Protein AF-A0A522FHE1-F1 (afdb_monomer_lite)

Foldseek 3Di:
DAQAADPVGGHPVLVVLVVVLVVLVVVLVVLVVCLVVDDPPSSVVSVVVSVVSVVVSVVSVVVSVVRVVVGD

pLDDT: mean 95.22, std 5.08, range [62.19, 98.38]

Radius of gyration: 16.05 Å; chains: 1; bounding box: 32×21×46 Å

Secondary structure (DSSP, 8-state):
--SS-BTTB--HHHHHHHHHHHHHHHHHHHHHHHGGGSPTTHHHHHHHHHHHHHHHHHHHHHHHHHHHHH--

Structure (mmCIF, N/CA/C/O backbone):
data_AF-A0A522FHE1-F1
#
_entry.id   AF-A0A522FHE1-F1
#
loop_
_atom_site.group_PDB
_atom_site.id
_atom_site.type_symbol
_atom_site.label_atom_id
_atom_site.label_alt_id
_atom_site.label_comp_id
_atom_site.label_asym_id
_atom_site.label_entity_id
_atom_site.label_seq_id
_atom_site.pdbx_PDB_ins_code
_atom_site.Cartn_x
_atom_site.Cartn_y
_atom_site.Cartn_z
_atom_site.occupancy
_atom_site.B_iso_or_equiv
_atom_site.auth_seq_id
_atom_site.auth_comp_id
_atom_site.auth_asym_id
_atom_site.auth_atom_id
_atom_site.pdbx_PDB_model_num
ATOM 1 N N . MET A 1 1 ? 18.020 -14.240 -12.141 1.00 62.19 1 MET A N 1
ATOM 2 C CA . MET A 1 1 ? 16.749 -13.511 -12.374 1.00 62.19 1 MET A CA 1
ATOM 3 C C . MET A 1 1 ? 17.060 -12.208 -13.094 1.00 62.19 1 MET A C 1
ATOM 5 O O . MET A 1 1 ? 18.041 -11.574 -12.731 1.00 62.19 1 MET A O 1
ATOM 9 N N . MET A 1 2 ? 16.272 -11.814 -14.098 1.00 86.25 2 MET A N 1
ATOM 10 C CA . MET A 1 2 ? 16.448 -10.521 -14.775 1.00 86.25 2 MET A CA 1
ATOM 11 C C . MET A 1 2 ? 15.803 -9.405 -13.951 1.00 86.25 2 MET A C 1
ATOM 13 O O . MET A 1 2 ? 14.660 -9.552 -13.524 1.00 86.25 2 MET A O 1
ATOM 17 N N . LEU A 1 3 ? 16.525 -8.304 -13.724 1.00 88.12 3 LEU A N 1
ATOM 18 C CA . LEU A 1 3 ? 16.013 -7.155 -12.962 1.00 88.12 3 LEU A CA 1
ATOM 19 C C . LEU A 1 3 ? 14.889 -6.425 -13.714 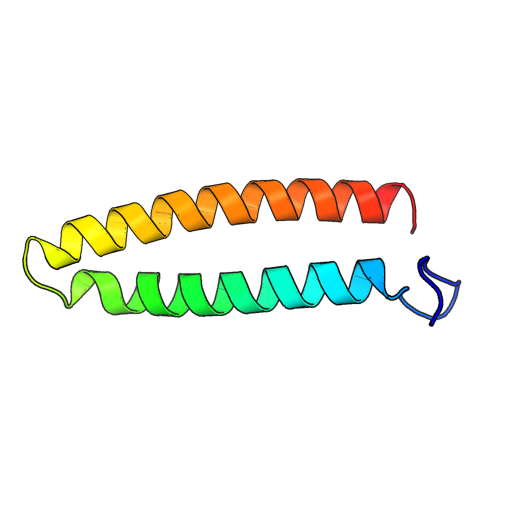1.00 88.12 3 LEU A C 1
ATOM 21 O O . LEU A 1 3 ? 13.876 -6.053 -13.123 1.00 88.12 3 LEU A O 1
ATOM 25 N N . LYS A 1 4 ? 15.077 -6.256 -15.027 1.00 91.56 4 LYS A N 1
ATOM 26 C CA . LYS A 1 4 ? 14.177 -5.565 -15.958 1.00 91.56 4 LYS A CA 1
ATOM 27 C C . LYS A 1 4 ? 13.231 -6.535 -16.662 1.00 91.56 4 LYS A C 1
ATOM 29 O O . LYS A 1 4 ? 13.431 -7.749 -16.618 1.00 91.56 4 LYS A O 1
ATOM 34 N N . ASN A 1 5 ? 12.192 -5.987 -17.282 1.00 91.69 5 ASN A N 1
ATOM 35 C CA . ASN A 1 5 ? 11.249 -6.776 -18.061 1.00 91.69 5 ASN A CA 1
ATOM 36 C C . ASN A 1 5 ? 11.907 -7.241 -19.363 1.00 91.69 5 ASN A C 1
ATOM 38 O O . ASN A 1 5 ? 12.918 -6.705 -19.816 1.00 91.69 5 ASN A O 1
ATOM 42 N N . THR A 1 6 ? 11.298 -8.254 -19.957 1.00 90.06 6 THR A N 1
ATOM 43 C CA . THR A 1 6 ? 11.568 -8.726 -21.315 1.00 90.06 6 THR A CA 1
ATOM 44 C C . THR A 1 6 ? 10.270 -8.668 -22.108 1.00 90.06 6 THR A C 1
ATOM 46 O O . THR A 1 6 ? 9.200 -8.525 -21.519 1.00 90.06 6 THR A O 1
ATOM 49 N N . ALA A 1 7 ? 10.335 -8.885 -23.422 1.00 88.88 7 ALA A N 1
ATOM 50 C CA . ALA A 1 7 ? 9.148 -8.923 -24.279 1.00 88.88 7 ALA A CA 1
ATOM 51 C C . ALA A 1 7 ? 8.082 -9.950 -23.839 1.00 88.88 7 ALA A C 1
ATOM 53 O O . ALA A 1 7 ? 6.918 -9.810 -24.197 1.00 88.88 7 ALA A O 1
ATOM 54 N N . ILE A 1 8 ? 8.469 -10.976 -23.072 1.00 91.31 8 ILE A N 1
ATOM 55 C CA . ILE A 1 8 ? 7.592 -12.095 -22.696 1.00 91.31 8 ILE A CA 1
ATOM 56 C C . ILE A 1 8 ? 7.454 -12.302 -21.181 1.00 91.31 8 ILE A C 1
ATOM 58 O O . ILE A 1 8 ? 6.734 -13.200 -20.752 1.00 91.31 8 ILE A O 1
ATOM 62 N N . SER A 1 9 ? 8.154 -11.529 -20.340 1.00 92.44 9 SER A N 1
ATOM 63 C CA . SER A 1 9 ? 8.099 -11.731 -18.886 1.00 92.44 9 SER A CA 1
ATOM 64 C C . SER A 1 9 ? 8.480 -10.501 -18.060 1.00 92.44 9 SER A C 1
ATOM 66 O O . SER A 1 9 ? 9.357 -9.719 -18.434 1.00 92.44 9 SER A O 1
ATOM 68 N N . TYR A 1 10 ? 7.854 -10.374 -16.884 1.00 93.25 10 TYR A N 1
ATOM 69 C CA . TYR A 1 10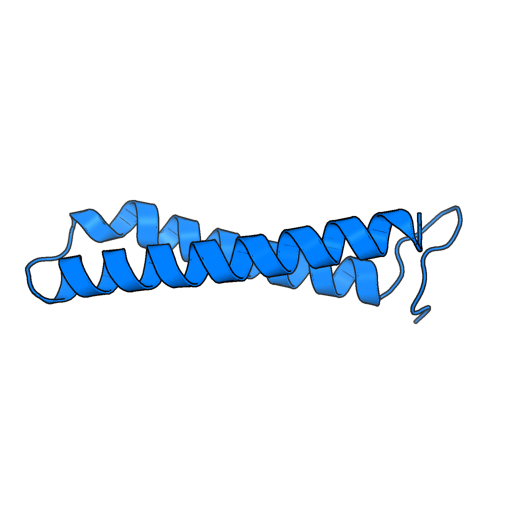 ? 8.187 -9.353 -15.891 1.00 93.25 10 TYR A CA 1
ATOM 70 C C . TYR A 1 10 ? 9.517 -9.641 -15.184 1.00 93.25 10 TYR A C 1
ATOM 72 O O . TYR A 1 10 ? 9.761 -10.761 -14.719 1.00 93.25 10 TYR A O 1
ATOM 80 N N . GLY A 1 11 ? 10.325 -8.591 -15.031 1.00 94.31 11 GLY A N 1
ATOM 81 C CA . GLY A 1 11 ? 11.553 -8.612 -14.242 1.00 94.31 11 GLY A CA 1
ATOM 82 C C . GLY A 1 11 ? 11.294 -8.775 -12.744 1.00 94.31 11 GLY A C 1
ATOM 83 O O . GLY A 1 11 ? 10.174 -8.584 -12.256 1.00 94.31 11 GLY A O 1
ATOM 84 N N . SER A 1 12 ? 12.339 -9.112 -11.989 1.00 94.75 12 SER A N 1
ATOM 85 C CA . SER A 1 12 ? 12.248 -9.314 -10.540 1.00 94.75 12 SER A CA 1
ATOM 86 C C . SER A 1 12 ? 11.807 -8.053 -9.798 1.00 94.75 12 SER A C 1
ATOM 88 O O . SER A 1 12 ? 11.047 -8.175 -8.843 1.00 94.75 12 SER A O 1
ATOM 90 N N . VAL A 1 13 ? 12.188 -6.855 -10.262 1.00 94.19 13 VAL A N 1
ATOM 91 C CA . VAL A 1 13 ? 11.747 -5.581 -9.660 1.00 94.19 13 VAL A CA 1
ATOM 92 C C . VAL A 1 13 ? 10.236 -5.399 -9.817 1.00 94.19 13 VAL A C 1
ATOM 94 O O . VAL A 1 13 ? 9.539 -5.112 -8.848 1.00 94.19 13 VAL A O 1
ATOM 97 N N . SER A 1 14 ? 9.701 -5.647 -11.016 1.00 94.94 14 SER A N 1
ATOM 98 C CA . SER A 1 14 ? 8.263 -5.541 -11.297 1.00 94.94 14 SER A CA 1
ATOM 99 C C . SER A 1 14 ? 7.442 -6.528 -10.457 1.00 94.94 14 SER A C 1
ATOM 101 O O . SER A 1 14 ? 6.393 -6.163 -9.924 1.00 94.94 14 SER A O 1
ATOM 103 N N . LYS A 1 15 ? 7.932 -7.767 -10.301 1.00 96.06 15 LYS A N 1
ATOM 104 C CA . LYS A 1 15 ? 7.304 -8.791 -9.447 1.00 96.06 15 LYS A CA 1
ATOM 105 C C . LYS A 1 15 ? 7.357 -8.404 -7.970 1.00 96.06 15 LYS A C 1
ATOM 107 O O . LYS A 1 15 ? 6.345 -8.505 -7.288 1.00 96.06 15 LYS A O 1
ATOM 112 N N . PHE A 1 16 ? 8.506 -7.933 -7.491 1.00 96.62 16 PHE A N 1
ATOM 113 C CA . PHE A 1 16 ? 8.690 -7.497 -6.108 1.00 96.62 16 PHE A CA 1
ATOM 114 C C . PHE A 1 16 ? 7.746 -6.347 -5.740 1.00 96.62 16 PHE A C 1
ATOM 116 O O . PHE A 1 16 ? 7.004 -6.452 -4.766 1.00 96.62 16 PHE A O 1
ATOM 123 N N . LEU A 1 17 ? 7.694 -5.297 -6.569 1.00 96.19 17 LEU A N 1
ATOM 124 C CA . LEU A 1 17 ? 6.778 -4.171 -6.366 1.00 96.19 17 LEU A CA 1
ATOM 125 C C . LEU A 1 17 ? 5.313 -4.610 -6.380 1.00 96.19 17 LEU A C 1
ATOM 127 O O . LEU A 1 17 ? 4.518 -4.117 -5.587 1.00 96.19 17 LEU A O 1
ATOM 131 N N . HIS A 1 18 ? 4.946 -5.541 -7.264 1.00 96.06 18 HIS A N 1
ATOM 132 C CA . HIS A 1 18 ? 3.589 -6.078 -7.297 1.00 96.06 18 HIS A CA 1
ATOM 133 C C . HIS A 1 18 ? 3.219 -6.803 -5.997 1.00 96.06 18 HIS A C 1
ATOM 135 O O . HIS A 1 18 ? 2.160 -6.528 -5.440 1.00 96.06 18 HIS A O 1
ATOM 141 N N . TRP A 1 19 ? 4.087 -7.686 -5.500 1.00 98.06 19 TRP A N 1
ATOM 142 C CA . TRP A 1 19 ? 3.799 -8.465 -4.296 1.00 98.06 19 TRP A CA 1
ATOM 143 C C . TRP A 1 19 ? 3.790 -7.624 -3.019 1.00 98.06 19 TRP A C 1
ATOM 145 O O . TRP A 1 19 ? 2.949 -7.869 -2.159 1.00 98.06 19 TRP A O 1
ATOM 155 N N . ILE A 1 20 ? 4.645 -6.600 -2.909 1.00 97.81 20 ILE A N 1
ATOM 156 C CA . ILE A 1 20 ? 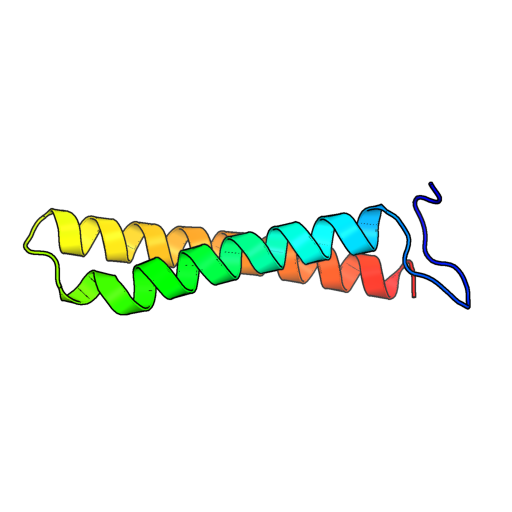4.574 -5.643 -1.792 1.00 97.81 20 ILE A CA 1
ATOM 157 C C . ILE A 1 20 ? 3.233 -4.915 -1.792 1.00 97.81 20 ILE A C 1
ATOM 159 O O . ILE A 1 20 ? 2.561 -4.878 -0.766 1.00 97.81 20 ILE A O 1
ATOM 163 N N . VAL A 1 21 ? 2.825 -4.369 -2.942 1.00 98.12 21 VAL A N 1
ATOM 164 C CA . VAL A 1 21 ? 1.531 -3.687 -3.077 1.00 98.12 21 VAL A CA 1
ATOM 165 C C . VAL A 1 21 ? 0.392 -4.628 -2.696 1.00 98.12 21 VAL A C 1
ATOM 167 O O . VAL A 1 21 ? -0.468 -4.246 -1.912 1.00 98.12 21 VAL A O 1
ATOM 170 N N . ALA A 1 22 ? 0.401 -5.863 -3.208 1.00 98.25 22 ALA A N 1
ATOM 171 C CA . ALA A 1 22 ? -0.633 -6.847 -2.905 1.00 98.25 22 ALA A CA 1
ATOM 172 C C . ALA A 1 22 ? -0.721 -7.139 -1.399 1.00 98.25 22 ALA A C 1
ATOM 174 O O . ALA A 1 22 ? -1.814 -7.137 -0.840 1.00 98.25 22 ALA A O 1
ATOM 175 N N . LEU A 1 23 ? 0.420 -7.330 -0.733 1.00 98.25 23 LEU A N 1
ATOM 176 C CA . LEU A 1 23 ? 0.475 -7.585 0.704 1.00 98.25 23 LEU A CA 1
ATOM 177 C C . LEU A 1 23 ? -0.057 -6.393 1.511 1.00 98.25 23 LEU A C 1
ATOM 179 O O . LEU A 1 23 ? -0.905 -6.585 2.378 1.00 98.25 23 LEU A O 1
ATOM 183 N N . ILE A 1 24 ? 0.371 -5.167 1.194 1.00 97.69 24 ILE A N 1
ATOM 184 C CA . ILE A 1 24 ? -0.114 -3.956 1.877 1.00 97.69 24 ILE A CA 1
ATOM 185 C C . ILE A 1 24 ? -1.620 -3.776 1.663 1.00 97.6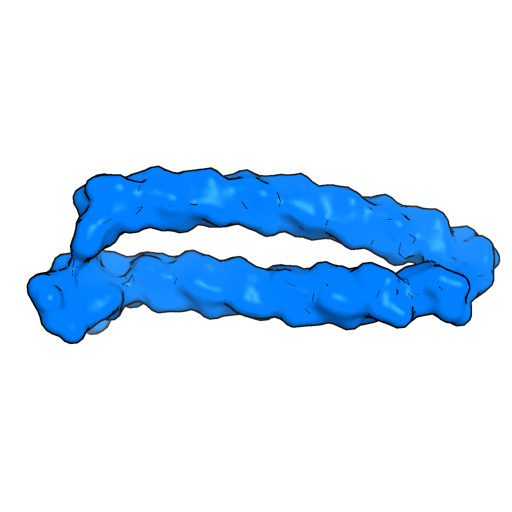9 24 ILE A C 1
ATOM 187 O O . ILE A 1 24 ? -2.332 -3.469 2.612 1.00 97.69 24 ILE A O 1
ATOM 191 N N . VAL A 1 25 ? -2.128 -4.013 0.449 1.00 98.31 25 VAL A N 1
ATOM 192 C CA . VAL A 1 25 ? -3.569 -3.949 0.158 1.00 98.31 25 VAL A CA 1
ATOM 193 C C . VAL A 1 25 ? -4.347 -4.969 0.989 1.00 98.31 25 VAL A C 1
ATOM 195 O O . VAL A 1 25 ? -5.384 -4.622 1.540 1.00 98.31 25 VAL A O 1
ATOM 198 N N . VAL A 1 26 ? -3.853 -6.203 1.134 1.00 98.38 26 VAL A N 1
ATOM 199 C CA . VAL A 1 26 ? -4.502 -7.209 1.992 1.00 98.38 26 VAL A CA 1
ATOM 200 C C . VAL A 1 26 ? -4.566 -6.732 3.446 1.00 98.38 26 VAL A C 1
ATOM 202 O O . VAL A 1 26 ? -5.633 -6.803 4.051 1.00 98.38 26 VAL A O 1
ATOM 205 N N . PHE A 1 27 ? -3.477 -6.182 3.994 1.00 97.00 27 PHE A N 1
ATOM 206 C CA . PHE A 1 27 ? -3.490 -5.592 5.340 1.00 97.00 27 PHE A CA 1
ATOM 207 C C . PHE A 1 27 ? -4.458 -4.406 5.454 1.00 97.00 27 PHE A C 1
ATOM 209 O O . PHE A 1 27 ? -5.225 -4.338 6.411 1.00 97.00 27 PHE A O 1
ATOM 216 N N . MET A 1 28 ? -4.479 -3.513 4.462 1.00 97.81 28 MET A N 1
ATOM 217 C CA . MET A 1 28 ? -5.406 -2.379 4.406 1.00 97.81 28 MET A CA 1
ATOM 218 C C . MET A 1 28 ? -6.868 -2.825 4.407 1.00 97.81 28 MET A C 1
ATOM 220 O O . MET A 1 28 ? -7.677 -2.229 5.112 1.00 97.81 28 MET A O 1
ATOM 224 N N . LEU A 1 29 ? -7.206 -3.879 3.656 1.00 98.12 29 LEU A N 1
ATOM 225 C CA . LEU A 1 29 ? -8.554 -4.447 3.639 1.00 98.12 29 LEU A CA 1
ATOM 226 C C . LEU A 1 29 ? -8.918 -5.054 4.995 1.00 98.12 29 LEU A C 1
ATOM 228 O O . LEU A 1 29 ? -10.012 -4.802 5.490 1.00 98.12 29 LEU A O 1
ATOM 232 N N . LEU A 1 30 ? -8.007 -5.807 5.621 1.00 97.69 30 LEU A N 1
ATOM 233 C CA . LEU A 1 30 ? -8.241 -6.366 6.955 1.00 97.69 30 LEU A CA 1
ATOM 234 C C . LEU A 1 30 ? -8.523 -5.263 7.979 1.00 97.69 30 LEU A C 1
ATOM 236 O O . LEU A 1 30 ? -9.507 -5.358 8.706 1.00 97.69 30 LEU A O 1
ATOM 240 N N . ILE A 1 31 ? -7.709 -4.205 8.006 1.00 97.31 31 ILE A N 1
ATOM 241 C CA . ILE A 1 31 ? -7.920 -3.068 8.912 1.00 97.31 31 ILE A CA 1
ATOM 242 C C . ILE A 1 31 ? -9.240 -2.370 8.570 1.00 97.31 31 ILE A C 1
ATOM 244 O O . ILE A 1 31 ? -10.090 -2.229 9.440 1.00 97.31 31 ILE A O 1
ATOM 248 N N . GLY A 1 32 ? -9.463 -2.008 7.305 1.00 96.94 32 GLY A N 1
ATOM 249 C CA . GLY A 1 32 ? -10.652 -1.264 6.880 1.00 96.94 32 GLY A CA 1
ATOM 250 C C . GLY A 1 32 ? -11.971 -1.990 7.164 1.00 96.94 32 GLY A C 1
ATOM 251 O O . GLY A 1 32 ? -12.943 -1.354 7.556 1.00 96.94 32 GLY A O 1
ATOM 252 N N . PHE A 1 33 ? -12.006 -3.321 7.035 1.00 97.88 33 PHE A N 1
ATOM 253 C CA . PHE A 1 33 ? -13.204 -4.112 7.339 1.00 97.88 33 PHE A CA 1
ATOM 254 C C . PHE A 1 33 ? -13.402 -4.410 8.829 1.00 97.88 33 PHE A C 1
ATOM 256 O O . PHE A 1 33 ? -14.507 -4.775 9.222 1.00 97.88 33 PHE A O 1
ATOM 263 N N . THR A 1 34 ? -12.362 -4.294 9.659 1.00 96.88 34 THR A N 1
ATOM 264 C CA . THR A 1 34 ? -12.443 -4.632 11.092 1.00 96.88 34 THR A CA 1
ATOM 265 C C . THR A 1 34 ? -12.421 -3.413 12.011 1.00 96.88 34 THR A C 1
ATOM 267 O O . THR A 1 34 ? -12.896 -3.511 13.139 1.00 96.88 34 THR A O 1
ATOM 270 N N . MET A 1 35 ? -11.929 -2.258 11.548 1.00 95.81 35 MET A N 1
ATOM 271 C CA . MET A 1 35 ? -11.660 -1.077 12.380 1.00 95.81 35 MET A CA 1
ATOM 272 C C . MET A 1 35 ? -12.890 -0.534 13.119 1.00 95.81 35 MET A C 1
ATOM 274 O O . MET A 1 35 ? -12.760 0.003 14.214 1.00 95.81 35 MET A O 1
ATOM 278 N N . GLU A 1 36 ? -14.092 -0.691 12.561 1.00 95.69 36 GLU A N 1
ATOM 279 C CA . GLU A 1 36 ? -15.330 -0.248 13.213 1.00 95.69 36 GLU A CA 1
ATOM 280 C C . GLU A 1 36 ? -15.735 -1.107 14.415 1.00 95.69 36 GLU A C 1
ATOM 282 O O . GLU A 1 36 ? -16.481 -0.622 15.266 1.00 95.69 36 GLU A O 1
ATOM 287 N N . GLY A 1 37 ? -15.239 -2.346 14.492 1.00 96.50 37 GLY A N 1
ATOM 288 C CA . GLY A 1 37 ? -15.563 -3.308 15.545 1.00 96.50 37 GLY A CA 1
ATOM 289 C C . GLY A 1 37 ? -14.750 -3.150 16.830 1.00 96.50 37 GLY A C 1
ATOM 290 O O . GLY A 1 37 ? -14.955 -3.924 17.761 1.00 96.50 37 GLY A O 1
ATOM 291 N N . PHE A 1 38 ? -13.824 -2.190 16.888 1.00 96.25 38 PHE A N 1
ATOM 292 C CA . PHE A 1 38 ? -13.044 -1.896 18.089 1.00 96.25 38 PHE A CA 1
ATOM 293 C C . PHE A 1 38 ? -13.659 -0.747 18.893 1.00 96.25 38 PHE A C 1
ATOM 295 O O . PHE A 1 38 ? -14.246 0.177 18.328 1.00 96.25 38 PHE A O 1
ATOM 302 N N . ASP A 1 39 ? -13.452 -0.778 20.208 1.00 97.81 39 ASP A N 1
ATOM 303 C CA . ASP A 1 39 ? -13.757 0.335 21.106 1.00 97.81 39 ASP A CA 1
ATOM 304 C C . ASP A 1 39 ? -12.594 1.340 21.171 1.00 97.81 39 ASP A C 1
ATOM 306 O O . ASP A 1 39 ? -11.45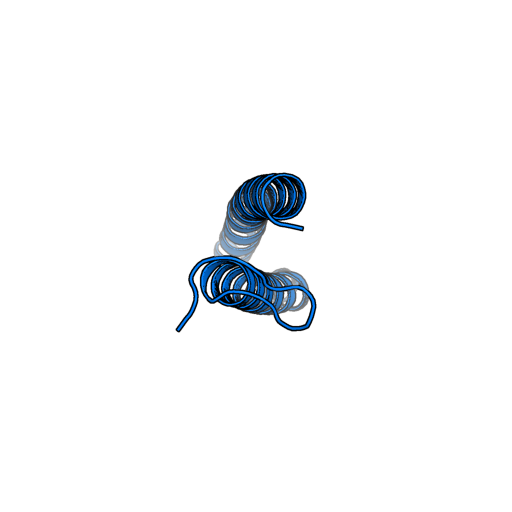5 1.062 20.771 1.00 97.81 39 ASP A O 1
ATOM 310 N N . GLU A 1 40 ? -12.865 2.533 21.699 1.00 95.75 40 GLU A N 1
ATOM 311 C CA . GLU A 1 40 ? -11.815 3.521 21.951 1.00 95.75 40 GLU A CA 1
ATOM 312 C C . GLU A 1 40 ? -10.867 3.068 23.077 1.00 95.75 40 GLU A C 1
ATOM 314 O O . GLU A 1 40 ? -11.314 2.455 24.050 1.00 95.75 40 GLU A O 1
ATOM 319 N N . PRO A 1 41 ? -9.554 3.370 22.990 1.00 94.69 41 PRO A N 1
ATOM 320 C CA . PRO A 1 41 ? -8.876 4.199 21.978 1.00 94.69 41 PRO A CA 1
ATOM 321 C C . PRO A 1 41 ? -8.370 3.417 20.751 1.00 94.69 41 PRO A C 1
ATOM 323 O O . PRO A 1 41 ? -7.721 3.984 19.870 1.00 94.69 41 PRO A O 1
ATOM 326 N N . VAL A 1 42 ? -8.589 2.099 20.714 1.00 97.06 42 VAL A N 1
ATOM 327 C CA . VAL A 1 42 ? -8.032 1.212 19.680 1.00 97.06 42 VAL A CA 1
ATOM 328 C C . VAL A 1 42 ? -8.636 1.530 18.319 1.00 97.06 42 VAL A C 1
ATOM 330 O O . VAL A 1 42 ? -7.915 1.541 17.324 1.00 97.06 42 VAL A O 1
ATOM 333 N N . LYS A 1 43 ? -9.930 1.859 18.277 1.00 96.50 43 LYS A N 1
ATOM 334 C CA . LYS A 1 43 ? -10.603 2.322 17.063 1.00 96.50 43 LYS A CA 1
ATOM 335 C C . LYS A 1 43 ? -9.850 3.480 16.412 1.00 96.50 43 LYS A C 1
ATOM 337 O O . LYS A 1 43 ? -9.402 3.336 15.279 1.00 96.50 43 LYS A O 1
ATOM 342 N N . SER A 1 44 ? -9.632 4.577 17.136 1.00 96.94 44 SER A N 1
ATOM 343 C CA . SER A 1 44 ? -8.887 5.735 16.627 1.00 96.94 44 SER A CA 1
ATOM 344 C C . SER A 1 44 ? -7.482 5.370 16.119 1.00 96.94 44 SER A C 1
ATOM 346 O O . SER A 1 44 ? -7.070 5.813 15.046 1.00 96.94 44 SER A O 1
ATOM 348 N N . GLN A 1 45 ? -6.771 4.473 16.813 1.00 97.19 45 GLN A N 1
ATOM 349 C CA . GLN A 1 45 ? -5.467 3.975 16.354 1.00 97.19 45 GLN A CA 1
ATOM 350 C C . GLN A 1 45 ? -5.559 3.181 15.042 1.00 97.19 45 GLN A C 1
ATOM 352 O O . GLN A 1 45 ? -4.694 3.336 14.183 1.00 97.19 45 GLN A O 1
ATOM 357 N N . MET A 1 46 ? -6.592 2.351 14.861 1.00 97.75 46 MET A N 1
ATOM 358 C CA . MET A 1 46 ? -6.809 1.604 13.615 1.00 97.75 46 MET A CA 1
ATOM 359 C C . MET A 1 46 ? -7.116 2.533 12.438 1.00 97.75 46 MET A C 1
ATOM 361 O O . MET A 1 46 ? -6.605 2.301 11.344 1.00 97.75 46 MET A O 1
ATOM 365 N N . TYR A 1 47 ? -7.890 3.601 12.663 1.00 97.88 47 TYR A N 1
ATOM 366 C CA . TYR A 1 47 ? -8.125 4.641 11.655 1.00 97.88 47 TYR A CA 1
ATOM 367 C C . TYR A 1 47 ? -6.817 5.338 11.260 1.00 97.88 47 TYR A C 1
ATOM 369 O O . TYR A 1 47 ? -6.492 5.386 10.075 1.00 97.88 47 TYR A O 1
ATOM 377 N N . GLY A 1 48 ? -6.021 5.785 12.239 1.00 97.81 48 GLY A N 1
ATOM 378 C CA . GLY A 1 48 ? -4.716 6.397 11.970 1.00 97.81 48 GLY A CA 1
ATOM 379 C C . GLY A 1 48 ? -3.775 5.462 11.203 1.00 97.81 48 GLY A C 1
ATOM 380 O O . GLY A 1 48 ? -3.197 5.850 10.189 1.00 97.81 48 GLY A O 1
ATOM 381 N N . LEU A 1 49 ? -3.692 4.192 11.615 1.00 97.31 49 LEU A N 1
ATOM 382 C CA . LEU A 1 49 ? -2.882 3.186 10.927 1.00 97.31 49 LEU A CA 1
ATOM 383 C C . LEU A 1 49 ? -3.348 2.956 9.480 1.00 97.31 49 LEU A C 1
ATOM 385 O O . LEU A 1 49 ? -2.513 2.815 8.586 1.00 97.31 49 LEU A O 1
ATOM 389 N N . HIS A 1 50 ? -4.661 2.9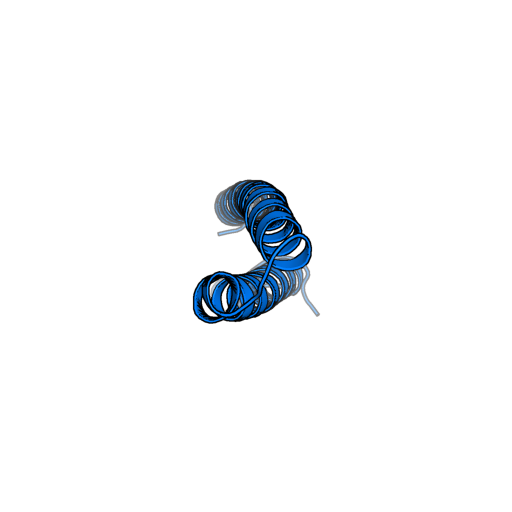19 9.234 1.00 97.50 50 HIS A N 1
ATOM 390 C CA . HIS A 1 50 ? -5.221 2.776 7.890 1.00 97.50 50 HIS A CA 1
ATOM 391 C C . HIS A 1 50 ? -4.865 3.972 6.994 1.00 97.50 50 HIS A C 1
ATOM 393 O O . HIS A 1 50 ? -4.459 3.786 5.847 1.00 97.50 50 HIS A O 1
ATOM 399 N N . GLU A 1 51 ? -4.971 5.196 7.511 1.00 97.50 51 GLU A N 1
ATOM 400 C CA . GLU A 1 51 ? -4.638 6.415 6.768 1.00 97.50 51 GLU A CA 1
ATOM 401 C C . GLU A 1 51 ? -3.145 6.483 6.407 1.00 97.50 51 GLU A C 1
ATOM 403 O O . GLU A 1 51 ? -2.793 6.690 5.241 1.00 97.50 51 GLU A O 1
ATOM 408 N N . GLU A 1 52 ? -2.257 6.240 7.375 1.00 97.44 52 GLU A N 1
ATOM 409 C CA . GLU A 1 52 ? -0.803 6.272 7.168 1.00 97.44 52 GLU A CA 1
ATOM 410 C C . GLU A 1 52 ? -0.328 5.174 6.201 1.00 97.44 52 GLU A C 1
ATOM 412 O O . GLU A 1 52 ? 0.493 5.423 5.302 1.00 97.44 52 GLU A O 1
ATOM 417 N N . LEU A 1 53 ? -0.872 3.956 6.327 1.00 97.69 53 LEU A N 1
ATOM 418 C CA . LEU A 1 53 ? -0.593 2.867 5.389 1.00 97.69 53 LEU A CA 1
ATOM 419 C C . LEU A 1 53 ? -1.151 3.162 3.996 1.00 97.69 53 LEU A C 1
ATOM 421 O O . LEU A 1 53 ? -0.484 2.858 3.005 1.00 97.69 53 LEU A O 1
ATOM 425 N N . GLY A 1 54 ? -2.324 3.791 3.899 1.00 98.00 54 GLY A N 1
ATOM 426 C CA . GLY A 1 54 ? -2.912 4.221 2.634 1.00 98.00 54 GLY A CA 1
ATOM 427 C C . GLY A 1 54 ? -2.039 5.236 1.897 1.00 98.00 54 GLY A C 1
ATOM 428 O O . GLY A 1 54 ? -1.775 5.075 0.701 1.00 98.00 54 GLY A O 1
ATOM 429 N N . LEU A 1 55 ? -1.510 6.233 2.610 1.00 98.25 55 LEU A N 1
ATOM 430 C CA . LEU A 1 55 ? -0.581 7.212 2.042 1.00 98.25 55 LEU A CA 1
ATOM 431 C C . LEU A 1 55 ? 0.739 6.560 1.601 1.00 98.25 55 LEU A C 1
ATOM 433 O O . LEU A 1 55 ? 1.247 6.839 0.511 1.00 98.25 55 LEU A O 1
ATOM 437 N N . THR A 1 56 ? 1.273 5.641 2.408 1.00 97.69 56 THR A N 1
ATOM 438 C CA . THR A 1 56 ? 2.480 4.874 2.064 1.00 97.69 56 THR A CA 1
ATOM 439 C C . THR A 1 56 ? 2.264 4.033 0.802 1.00 97.69 56 THR A C 1
ATOM 441 O O . THR A 1 56 ? 3.087 4.049 -0.119 1.00 97.69 56 THR A O 1
ATOM 444 N N . LEU A 1 57 ? 1.126 3.335 0.718 1.00 98.19 57 LEU A N 1
ATOM 445 C CA . LEU A 1 57 ? 0.729 2.543 -0.443 1.00 98.19 57 LEU A CA 1
ATOM 446 C C . LEU A 1 57 ? 0.622 3.408 -1.703 1.00 98.19 57 LEU A C 1
ATOM 448 O O . LEU A 1 57 ? 1.099 2.999 -2.764 1.00 98.19 57 LEU A O 1
ATOM 452 N N . LEU A 1 58 ? 0.045 4.608 -1.593 1.00 98.19 58 LEU A N 1
ATOM 453 C CA . LEU A 1 58 ? -0.037 5.558 -2.700 1.00 98.19 58 LEU A CA 1
ATOM 454 C C . LEU A 1 58 ? 1.359 5.925 -3.230 1.00 98.19 58 LEU A C 1
ATOM 456 O O . LEU A 1 58 ? 1.585 5.872 -4.441 1.00 98.19 58 LEU A O 1
ATOM 460 N N . GLY A 1 59 ? 2.316 6.216 -2.344 1.00 98.06 59 GLY A N 1
ATOM 461 C CA . GLY A 1 59 ? 3.706 6.489 -2.727 1.00 98.06 59 GLY A CA 1
ATOM 462 C C . GLY A 1 59 ? 4.364 5.319 -3.471 1.00 98.06 59 GLY A C 1
ATOM 463 O O . GLY A 1 59 ? 4.976 5.507 -4.528 1.00 98.06 59 GLY A O 1
ATOM 464 N N . ILE A 1 60 ? 4.173 4.090 -2.981 1.00 97.62 60 ILE A N 1
ATOM 465 C CA . ILE A 1 60 ? 4.674 2.871 -3.640 1.00 97.62 60 ILE A CA 1
ATOM 466 C C . ILE A 1 60 ? 4.018 2.682 -5.014 1.00 97.62 60 ILE A C 1
ATOM 468 O O . ILE A 1 60 ? 4.688 2.294 -5.974 1.00 97.62 60 ILE A O 1
ATOM 472 N N . MET A 1 61 ? 2.723 2.977 -5.143 1.00 98.00 61 MET A N 1
ATOM 473 C CA . MET A 1 61 ? 2.006 2.885 -6.414 1.00 98.00 61 MET A CA 1
ATOM 474 C C . MET A 1 61 ? 2.532 3.882 -7.447 1.00 98.00 61 MET A C 1
ATOM 476 O O . MET A 1 61 ? 2.749 3.490 -8.595 1.00 98.00 61 MET A O 1
ATOM 480 N N . ILE A 1 62 ? 2.818 5.126 -7.051 1.00 98.12 62 ILE A N 1
ATOM 481 C CA . ILE A 1 62 ? 3.460 6.121 -7.925 1.00 98.12 62 ILE A CA 1
ATOM 482 C C . ILE A 1 62 ? 4.822 5.605 -8.401 1.00 98.12 62 ILE A C 1
ATOM 484 O O . ILE A 1 62 ? 5.099 5.603 -9.602 1.00 98.12 62 ILE A O 1
ATOM 488 N N . PHE A 1 63 ? 5.649 5.089 -7.487 1.00 96.75 63 PHE A N 1
ATOM 489 C CA . PHE A 1 63 ? 6.943 4.506 -7.842 1.00 96.75 63 PHE A CA 1
ATOM 490 C C . PHE A 1 63 ? 6.802 3.315 -8.804 1.00 96.75 63 PHE A C 1
ATOM 492 O O . PHE A 1 63 ? 7.543 3.196 -9.781 1.00 96.75 63 PHE A O 1
ATOM 499 N N . ARG A 1 64 ? 5.811 2.446 -8.581 1.00 95.19 64 ARG A N 1
ATOM 500 C CA . ARG A 1 64 ? 5.523 1.306 -9.459 1.00 95.19 64 ARG A CA 1
ATOM 501 C C . ARG A 1 64 ? 5.105 1.750 -10.861 1.00 95.19 64 ARG A C 1
ATOM 503 O O . ARG A 1 64 ? 5.535 1.133 -11.837 1.00 95.19 64 ARG A O 1
ATOM 510 N N . LEU A 1 65 ? 4.285 2.795 -10.978 1.00 96.06 65 LEU A N 1
ATOM 511 C CA . LEU A 1 65 ? 3.890 3.368 -12.268 1.00 96.06 65 LEU A CA 1
ATOM 512 C C . LEU A 1 65 ? 5.087 3.987 -12.993 1.00 96.06 65 LEU A C 1
ATOM 514 O O . LEU A 1 65 ? 5.278 3.731 -14.181 1.00 96.06 65 LEU A O 1
ATOM 518 N N . TYR A 1 66 ? 5.938 4.713 -12.267 1.00 96.50 66 TYR A N 1
ATOM 519 C CA . TYR A 1 66 ? 7.187 5.244 -12.805 1.00 96.50 66 TYR A CA 1
ATOM 520 C C . TYR A 1 66 ? 8.098 4.127 -13.338 1.00 96.50 66 TYR A C 1
ATOM 522 O O . TYR A 1 66 ? 8.577 4.197 -14.470 1.00 96.50 66 TYR A O 1
ATOM 530 N N . TRP A 1 67 ? 8.271 3.042 -12.574 1.00 94.81 67 TRP A N 1
ATOM 531 C CA . TRP A 1 67 ? 9.040 1.878 -13.020 1.00 94.81 67 TRP A CA 1
ATOM 532 C C . TRP A 1 67 ? 8.451 1.241 -14.283 1.00 94.81 67 TRP A C 1
ATOM 534 O O . TRP A 1 67 ? 9.191 0.916 -15.208 1.00 94.81 67 TRP A O 1
ATOM 544 N N . ARG A 1 68 ? 7.123 1.089 -14.355 1.00 93.31 68 ARG A N 1
ATOM 545 C CA . ARG A 1 68 ? 6.434 0.540 -15.534 1.00 93.31 68 ARG A CA 1
ATOM 546 C C . ARG A 1 68 ? 6.624 1.405 -16.779 1.00 93.31 68 ARG A C 1
ATOM 548 O O . ARG A 1 68 ? 6.717 0.847 -17.866 1.00 93.31 68 ARG A O 1
ATOM 555 N N . TRP A 1 69 ? 6.678 2.728 -16.626 1.00 94.25 69 TRP A N 1
ATOM 556 C CA . TRP A 1 69 ? 6.957 3.646 -17.732 1.00 94.25 69 TRP A CA 1
ATOM 557 C C . TRP A 1 69 ? 8.375 3.436 -18.272 1.00 94.25 69 TRP A C 1
ATOM 559 O O . TRP A 1 69 ? 8.569 3.298 -19.476 1.00 94.25 69 TRP A O 1
ATOM 569 N N . TRP A 1 70 ? 9.373 3.392 -17.387 1.00 92.12 70 TRP A N 1
ATOM 570 C CA . TRP A 1 70 ? 10.784 3.243 -17.771 1.00 92.12 70 TRP A CA 1
ATOM 571 C C . TRP A 1 70 ? 11.153 1.834 -18.239 1.00 92.12 70 TRP A C 1
ATOM 573 O O . TRP A 1 70 ? 12.138 1.646 -18.953 1.00 92.12 70 TRP A O 1
ATOM 583 N N . ASN A 1 71 ? 10.394 0.837 -17.800 1.00 89.75 71 ASN A N 1
ATOM 584 C CA . ASN A 1 71 ? 10.623 -0.570 -18.076 1.00 89.75 71 ASN A CA 1
ATOM 585 C C . ASN A 1 71 ? 9.277 -1.240 -18.421 1.00 89.75 71 ASN A C 1
ATOM 587 O O . ASN A 1 71 ? 8.673 -1.875 -17.543 1.00 89.75 71 ASN A O 1
ATOM 591 N N . PRO A 1 72 ? 8.785 -1.040 -19.661 1.00 80.56 72 PRO A N 1
ATOM 592 C CA . PRO A 1 72 ? 7.503 -1.565 -20.118 1.00 80.56 72 PRO A CA 1
ATOM 593 C C . PRO A 1 72 ? 7.473 -3.092 -20.278 1.00 80.56 72 PRO A C 1
ATOM 595 O O . PRO A 1 72 ? 8.517 -3.756 -20.112 1.00 80.56 72 PRO A O 1
#

Sequence (72 aa):
MMLKNTAISYGSVSKFLHWIVALIVVFMLLIGFTMEGFDEPVKSQMYGLHEELGLTLLGIMIFRLYWRWWNP